Protein AF-A0A1J3JMB2-F1 (afdb_monomer_lite)

Foldseek 3Di:
DPDDPAAEAEVVCVVVPDVVSVVVVVCNCVPPVDHHYDPPVDDPVVVVVVVVVVVVLVPDDPVVQCVFDDDPVDPGGDDDPFDPDPPGDDDPDD

Structure (mmCIF, N/CA/C/O backbone):
data_AF-A0A1J3JMB2-F1
#
_entry.id   AF-A0A1J3JMB2-F1
#
loop_
_atom_site.group_PDB
_atom_site.id
_atom_site.type_symbol
_atom_site.label_atom_id
_atom_site.label_alt_id
_atom_site.label_comp_id
_atom_site.label_asym_id
_atom_site.label_entity_id
_atom_site.label_seq_id
_atom_site.pdbx_PDB_ins_code
_atom_site.Cartn_x
_atom_site.Cartn_y
_atom_site.Cartn_z
_atom_site.occupancy
_atom_site.B_iso_or_equiv
_atom_site.auth_seq_id
_atom_site.auth_comp_id
_atom_site.auth_asym_id
_atom_site.auth_atom_id
_atom_site.pdbx_PDB_model_num
ATOM 1 N N . ALA A 1 1 ? -15.800 -22.766 3.496 1.00 51.09 1 ALA A N 1
ATOM 2 C CA . ALA A 1 1 ? -15.417 -22.056 4.732 1.00 51.09 1 ALA A CA 1
ATOM 3 C C . ALA A 1 1 ? -16.295 -20.817 4.857 1.00 51.09 1 ALA A C 1
ATOM 5 O O . ALA A 1 1 ? -16.619 -20.242 3.823 1.00 51.09 1 ALA A O 1
ATOM 6 N N . ALA A 1 2 ? -16.722 -20.439 6.066 1.00 51.34 2 ALA A N 1
ATOM 7 C CA . ALA A 1 2 ? -17.337 -19.126 6.273 1.00 51.34 2 ALA A CA 1
ATOM 8 C C . ALA A 1 2 ? -16.303 -18.034 5.933 1.00 51.34 2 ALA A C 1
ATOM 10 O O . ALA A 1 2 ? -15.110 -18.273 6.148 1.00 51.34 2 ALA A O 1
ATOM 11 N N . PRO A 1 3 ? -16.710 -16.887 5.364 1.00 66.50 3 PRO A N 1
ATOM 12 C CA . PRO A 1 3 ? -15.769 -15.824 5.038 1.00 66.50 3 PRO A CA 1
ATOM 13 C C . PRO A 1 3 ? -15.051 -15.365 6.310 1.00 66.50 3 PRO A C 1
ATOM 15 O O . PRO A 1 3 ? -15.687 -15.114 7.334 1.00 66.50 3 PRO A O 1
ATOM 18 N N . LEU A 1 4 ? -13.720 -15.283 6.243 1.00 69.81 4 LEU A N 1
ATOM 19 C CA . LEU A 1 4 ? -12.916 -14.665 7.292 1.00 69.81 4 LEU A CA 1
ATOM 20 C C . LEU A 1 4 ? -13.325 -13.197 7.386 1.00 69.81 4 LEU A C 1
ATOM 22 O O . LEU A 1 4 ? -13.117 -12.426 6.450 1.00 69.81 4 LEU A O 1
ATOM 26 N N . ASN A 1 5 ? -13.942 -12.827 8.502 1.00 84.81 5 ASN A N 1
ATOM 27 C CA . ASN A 1 5 ? -14.375 -11.461 8.733 1.00 84.81 5 ASN A CA 1
ATOM 28 C C . ASN A 1 5 ? -13.202 -10.661 9.313 1.00 84.81 5 ASN A C 1
ATOM 30 O O . ASN A 1 5 ? -13.058 -10.565 10.530 1.00 84.81 5 ASN A O 1
ATOM 34 N N . ILE A 1 6 ? -12.326 -10.160 8.435 1.00 90.56 6 ILE A N 1
ATOM 35 C CA . ILE A 1 6 ? -11.170 -9.349 8.837 1.00 90.56 6 ILE A CA 1
ATOM 36 C C . ILE A 1 6 ? -11.667 -8.094 9.570 1.00 90.56 6 ILE A C 1
ATOM 38 O O . ILE A 1 6 ? -12.482 -7.362 9.000 1.00 90.56 6 ILE A O 1
ATOM 42 N N . PRO A 1 7 ? -11.177 -7.811 10.792 1.00 93.31 7 PRO A N 1
ATOM 43 C CA . PRO A 1 7 ? -11.620 -6.653 11.559 1.00 93.31 7 PRO A CA 1
ATOM 44 C C . PRO A 1 7 ? -11.437 -5.336 10.796 1.00 93.31 7 PRO A C 1
ATOM 46 O O .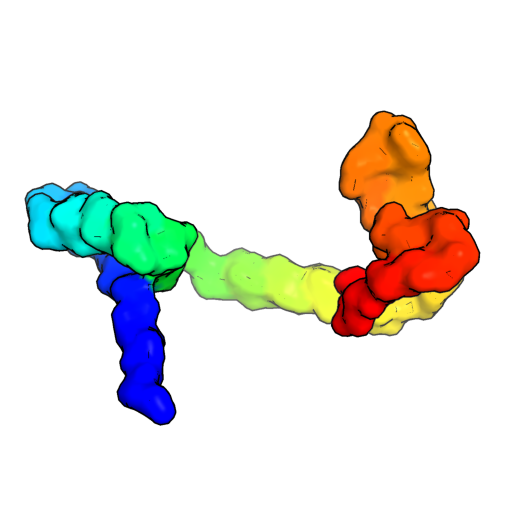 PRO A 1 7 ? -10.405 -5.112 10.159 1.00 93.31 7 PRO A O 1
ATOM 49 N N . ILE A 1 8 ? -12.437 -4.458 10.889 1.00 94.38 8 ILE A N 1
ATOM 50 C CA . ILE A 1 8 ? -12.395 -3.085 10.376 1.00 94.38 8 ILE A CA 1
ATOM 51 C C . ILE A 1 8 ? -12.365 -2.143 11.578 1.00 94.38 8 ILE A C 1
ATOM 53 O O . ILE A 1 8 ? -13.231 -2.228 12.451 1.00 94.38 8 ILE A O 1
ATOM 57 N N . ILE A 1 9 ? -11.371 -1.260 11.618 1.00 95.31 9 ILE A N 1
ATOM 58 C CA . ILE A 1 9 ? -11.163 -0.285 12.687 1.00 95.31 9 ILE A CA 1
ATOM 59 C C . ILE A 1 9 ? -11.470 1.116 12.162 1.00 95.31 9 ILE A C 1
ATOM 61 O O . ILE A 1 9 ? -10.903 1.552 11.160 1.00 95.31 9 ILE A O 1
ATOM 65 N N . ASP A 1 10 ? -12.350 1.830 12.854 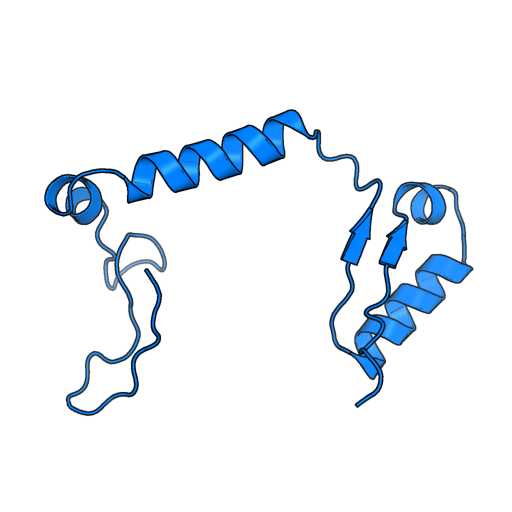1.00 95.06 10 ASP A N 1
ATOM 66 C CA . ASP A 1 10 ? -12.624 3.241 12.593 1.00 95.06 10 ASP A CA 1
ATOM 67 C C . ASP A 1 10 ? -11.643 4.108 13.390 1.00 95.06 10 ASP A C 1
ATOM 69 O O . ASP A 1 10 ? -11.680 4.131 14.623 1.00 95.06 10 ASP A O 1
ATOM 73 N N . LEU A 1 11 ? -10.729 4.793 12.694 1.00 96.12 11 LEU A N 1
ATOM 74 C CA . LEU A 1 11 ? -9.713 5.597 13.371 1.00 96.12 11 LEU A CA 1
ATOM 75 C C . LEU A 1 11 ? -10.280 6.890 13.967 1.00 96.12 11 LEU A C 1
ATOM 77 O O . LEU A 1 11 ? -9.790 7.313 15.012 1.00 96.12 11 LEU A O 1
ATOM 81 N N . ASP A 1 12 ? -11.335 7.472 13.397 1.00 95.56 12 ASP A N 1
ATOM 82 C CA . ASP A 1 12 ? -11.986 8.642 13.999 1.00 95.56 12 ASP A CA 1
ATOM 83 C C . ASP A 1 12 ? -12.638 8.261 15.337 1.00 95.56 12 ASP A C 1
ATOM 85 O O . ASP A 1 12 ? -12.493 8.980 16.332 1.00 95.56 12 ASP A O 1
ATOM 89 N N . SER A 1 13 ? -13.298 7.096 15.404 1.00 94.38 13 SER A N 1
ATOM 90 C CA . SER A 1 13 ? -13.869 6.573 16.657 1.00 94.38 13 SER A CA 1
ATOM 91 C C . SER A 1 13 ? -12.785 6.258 17.692 1.00 94.38 13 SER A C 1
ATOM 93 O O . SER A 1 13 ? -12.885 6.672 18.853 1.00 94.38 13 SER A O 1
ATOM 95 N N . LEU A 1 14 ? -11.697 5.615 17.258 1.00 94.44 14 LEU A N 1
ATOM 96 C CA . LEU A 1 14 ? -10.537 5.320 18.094 1.00 94.44 14 LEU A CA 1
ATOM 97 C C . LEU A 1 14 ? -9.935 6.593 18.711 1.00 94.44 14 LEU A C 1
ATOM 99 O O . LEU A 1 14 ? -9.714 6.654 19.924 1.00 94.44 14 LEU A O 1
ATOM 103 N N . PHE A 1 15 ? -9.680 7.619 17.894 1.00 93.00 15 PHE A N 1
ATOM 104 C CA . PHE A 1 15 ? -9.093 8.882 18.351 1.00 93.00 15 PHE A CA 1
ATOM 105 C C . PHE A 1 15 ? -10.068 9.738 19.165 1.00 93.00 15 PHE A C 1
ATOM 107 O O . PHE A 1 15 ? -9.626 10.574 19.952 1.00 93.00 15 PHE A O 1
ATOM 114 N N . SER A 1 16 ? -11.371 9.474 19.063 1.00 94.00 16 SER A N 1
ATOM 115 C CA . SER A 1 16 ? -12.400 10.056 19.933 1.00 94.00 16 SER A CA 1
ATOM 116 C C . SER A 1 16 ? -12.461 9.413 21.329 1.00 94.00 16 SER A C 1
ATOM 118 O O . SER A 1 16 ? -13.273 9.822 22.156 1.00 94.00 16 SER A O 1
ATOM 120 N N . GLY A 1 17 ? -11.596 8.431 21.619 1.00 90.12 17 GLY A N 1
ATOM 121 C CA . GLY A 1 17 ? -11.469 7.802 22.937 1.00 90.12 17 GLY A CA 1
ATOM 122 C C . GLY A 1 17 ? -12.258 6.502 23.105 1.00 90.12 17 GLY A C 1
ATOM 123 O O . GLY A 1 17 ? -12.469 6.070 24.237 1.00 90.12 17 GLY A O 1
ATOM 124 N N . ASN A 1 18 ? -12.695 5.869 22.014 1.00 90.38 18 ASN A N 1
ATOM 125 C CA . ASN A 1 18 ? -13.392 4.591 22.083 1.00 90.38 18 ASN A CA 1
ATOM 126 C C . ASN A 1 18 ? -12.434 3.441 22.460 1.00 90.38 18 ASN A C 1
ATOM 128 O O . ASN A 1 18 ? -11.579 3.026 21.674 1.00 90.38 18 ASN A O 1
ATOM 132 N N . GLU A 1 19 ? -12.585 2.905 23.673 1.00 90.44 19 GLU A N 1
ATOM 133 C CA . GLU A 1 19 ? -11.788 1.773 24.164 1.00 90.44 19 GLU A CA 1
ATOM 134 C C . GLU A 1 19 ? -12.104 0.455 23.434 1.00 90.44 19 GLU A C 1
ATOM 136 O O . GLU A 1 19 ? -11.231 -0.414 23.338 1.00 90.44 19 GLU A O 1
ATOM 141 N N . ASP A 1 20 ? -13.302 0.309 22.857 1.00 90.38 20 ASP A N 1
ATOM 142 C CA . ASP A 1 20 ? -13.669 -0.904 22.119 1.00 90.38 20 ASP A CA 1
ATOM 143 C C . ASP A 1 20 ? -12.803 -1.076 20.868 1.00 90.38 20 ASP A C 1
ATOM 145 O O . ASP A 1 20 ? -12.386 -2.191 20.554 1.00 90.38 20 ASP A O 1
ATOM 149 N N . ASP A 1 21 ? -12.457 0.012 20.176 1.00 89.94 21 ASP A N 1
ATOM 150 C CA . ASP A 1 21 ? -11.605 -0.065 18.987 1.00 89.94 21 ASP A CA 1
ATOM 151 C C . ASP A 1 21 ? -10.149 -0.391 19.342 1.00 89.94 21 ASP A C 1
ATOM 153 O O . ASP A 1 21 ? -9.494 -1.145 18.619 1.00 89.94 21 ASP A O 1
ATOM 157 N N . LYS A 1 22 ? -9.657 0.050 20.510 1.00 91.25 22 LYS A N 1
ATOM 158 C CA . LYS A 1 22 ? -8.349 -0.391 21.033 1.00 91.25 22 LYS A CA 1
ATOM 159 C C . LYS A 1 22 ? -8.341 -1.889 21.311 1.00 91.25 22 LYS A C 1
ATOM 161 O O . LYS A 1 22 ? -7.377 -2.580 20.969 1.00 91.25 22 LYS A O 1
ATOM 166 N N . LYS A 1 23 ? -9.417 -2.405 21.913 1.00 94.19 23 LYS A N 1
ATOM 167 C CA . LYS A 1 23 ? -9.574 -3.838 22.171 1.00 94.19 23 LYS A CA 1
ATOM 168 C C . LYS A 1 23 ? -9.627 -4.629 20.863 1.00 94.19 23 LYS A C 1
ATOM 170 O O . LYS A 1 23 ? -8.874 -5.593 20.735 1.00 94.19 23 LYS A O 1
ATOM 175 N N . LYS A 1 24 ? -10.396 -4.169 19.870 1.00 93.75 24 LYS A N 1
ATOM 176 C CA . LYS A 1 24 ? -10.453 -4.789 18.536 1.00 93.75 24 LYS A CA 1
ATOM 177 C C . LYS A 1 24 ? -9.094 -4.820 17.845 1.00 93.75 24 LYS A C 1
ATOM 179 O O . LYS A 1 24 ? -8.750 -5.851 17.283 1.00 93.75 24 LYS A O 1
ATOM 184 N N . ILE A 1 25 ? -8.297 -3.747 17.907 1.00 95.19 25 ILE A N 1
ATOM 185 C CA . ILE A 1 25 ? -6.921 -3.754 17.369 1.00 95.19 25 ILE A CA 1
ATOM 186 C C . ILE A 1 25 ? -6.091 -4.837 18.066 1.00 95.19 25 ILE A C 1
ATOM 188 O O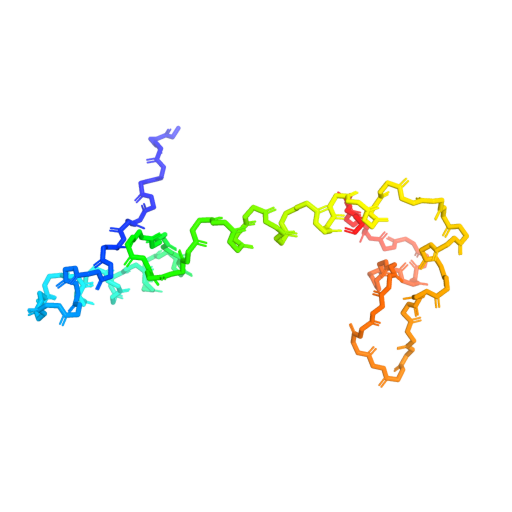 . ILE A 1 25 ? -5.428 -5.644 17.419 1.00 95.19 25 ILE A O 1
ATOM 192 N N . SER A 1 26 ? -6.142 -4.867 19.398 1.00 95.25 26 SER A N 1
ATOM 193 C CA . SER A 1 26 ? -5.407 -5.827 20.224 1.00 95.25 26 SER A CA 1
ATOM 194 C C . SER A 1 26 ? -5.760 -7.280 19.873 1.00 95.25 26 SER A C 1
ATOM 196 O O . SER A 1 26 ? -4.876 -8.129 19.762 1.00 95.25 26 SER A O 1
ATOM 198 N N . GLU A 1 27 ? -7.049 -7.562 19.684 1.00 94.88 27 GLU A N 1
ATOM 199 C CA . GLU A 1 27 ? -7.572 -8.867 19.267 1.00 94.88 27 GLU A CA 1
ATOM 200 C C . GLU A 1 27 ? -7.178 -9.197 17.825 1.00 94.88 27 GLU A C 1
ATOM 202 O O . GLU A 1 27 ? -6.610 -10.261 17.588 1.00 94.88 27 GLU A O 1
ATOM 207 N N . ALA A 1 28 ? -7.348 -8.262 16.886 1.00 94.81 28 ALA A N 1
ATOM 208 C CA . ALA A 1 28 ? -6.972 -8.442 15.487 1.00 94.81 28 ALA A CA 1
ATOM 209 C C . ALA A 1 28 ? -5.485 -8.793 15.325 1.00 94.81 28 ALA A C 1
ATOM 211 O O . ALA A 1 28 ? -5.133 -9.713 14.586 1.00 94.81 28 ALA A O 1
ATOM 212 N N . CYS A 1 29 ? -4.607 -8.112 16.066 1.00 95.56 29 CYS A N 1
ATOM 213 C CA . CYS A 1 29 ? -3.174 -8.399 16.079 1.00 95.56 29 CYS A CA 1
ATOM 214 C C . CYS A 1 29 ? -2.844 -9.797 16.623 1.00 95.56 29 CYS A C 1
ATOM 216 O O . CYS A 1 29 ? -1.904 -10.418 16.134 1.00 95.56 29 CYS A O 1
ATOM 218 N N . ARG A 1 30 ? -3.583 -10.296 17.625 1.00 95.56 30 ARG A N 1
ATOM 219 C CA . ARG A 1 30 ? -3.345 -11.624 18.221 1.00 95.56 30 ARG A CA 1
ATOM 220 C C . ARG A 1 30 ? -3.915 -12.767 17.391 1.00 95.56 30 ARG A C 1
ATOM 222 O O . ARG A 1 30 ? -3.291 -13.819 17.317 1.00 95.56 30 ARG A O 1
ATOM 229 N N . GLU A 1 31 ? -5.103 -12.580 16.829 1.00 93.38 31 GLU A N 1
ATOM 230 C CA . GLU A 1 31 ? -5.851 -13.650 16.165 1.00 93.38 31 GLU A CA 1
ATOM 231 C C . GLU A 1 31 ? -5.553 -13.734 14.666 1.00 93.38 31 GLU A C 1
ATOM 233 O O . GLU A 1 31 ? -5.492 -14.831 14.115 1.00 93.38 31 GLU A O 1
ATOM 238 N N . PHE A 1 32 ? -5.339 -12.588 14.012 1.00 92.50 32 PHE A N 1
ATOM 239 C CA . PHE A 1 32 ? -5.171 -12.503 12.557 1.00 92.50 32 PHE A CA 1
ATOM 240 C C . PHE A 1 32 ? -3.793 -11.982 12.142 1.00 92.50 32 PHE A C 1
ATOM 242 O O . PHE A 1 32 ? -3.299 -12.341 11.077 1.00 92.50 32 PHE A O 1
ATOM 249 N N . GLY A 1 33 ? -3.194 -11.091 12.939 1.00 94.19 33 GLY A N 1
ATOM 250 C CA . GLY A 1 33 ? -2.023 -10.308 12.529 1.00 94.19 33 GLY A CA 1
ATOM 251 C C . GLY A 1 33 ? -2.342 -9.256 11.457 1.00 94.19 33 GLY A C 1
ATOM 252 O O . GLY A 1 33 ? -1.425 -8.701 10.855 1.00 94.19 33 GLY A O 1
ATOM 253 N N . PHE A 1 34 ? -3.630 -8.991 11.197 1.00 95.19 34 PHE A N 1
ATOM 254 C CA . PHE A 1 34 ? -4.092 -8.104 10.130 1.00 95.19 34 PHE A CA 1
ATOM 255 C C . PHE A 1 34 ? -5.470 -7.498 10.444 1.00 95.19 34 PHE A C 1
ATOM 257 O O . PHE A 1 34 ? -6.327 -8.151 11.037 1.00 95.19 34 PHE A O 1
ATOM 264 N N . PHE A 1 35 ? -5.694 -6.255 10.017 1.00 95.69 35 PHE A N 1
ATOM 265 C CA . PHE A 1 35 ? -6.981 -5.554 10.071 1.00 95.69 35 PHE A CA 1
ATOM 266 C C . PHE A 1 35 ? -7.023 -4.458 9.001 1.00 95.69 35 PHE A C 1
ATOM 268 O O . PHE A 1 35 ? -5.991 -4.049 8.470 1.00 95.69 35 PHE A O 1
ATOM 275 N N . GLN A 1 36 ? -8.220 -3.975 8.688 1.00 95.94 36 GLN A N 1
ATOM 276 C CA . GLN A 1 36 ? -8.434 -2.825 7.812 1.00 95.94 36 GLN A CA 1
ATOM 277 C C . GLN A 1 36 ? -8.737 -1.581 8.648 1.00 95.94 36 GLN A C 1
ATOM 279 O O . GLN A 1 36 ? -9.277 -1.687 9.748 1.00 95.94 36 GLN A O 1
ATOM 284 N N . VAL A 1 37 ? -8.429 -0.400 8.113 1.00 96.50 37 VAL A N 1
ATOM 285 C CA . VAL A 1 37 ? -8.775 0.882 8.738 1.00 96.50 37 VAL A CA 1
ATOM 286 C C . VAL A 1 37 ? -9.659 1.714 7.817 1.00 96.50 37 VAL A C 1
ATOM 288 O O . VAL A 1 37 ? -9.454 1.735 6.604 1.00 96.50 37 VAL A O 1
ATOM 291 N N . ILE A 1 38 ? -10.619 2.422 8.403 1.00 96.50 38 ILE A N 1
ATOM 292 C CA . ILE A 1 38 ? -11.434 3.452 7.749 1.00 96.50 38 ILE A CA 1
ATOM 293 C C . ILE A 1 38 ? -11.298 4.766 8.517 1.00 96.50 38 ILE A C 1
ATOM 295 O O . ILE A 1 38 ? -10.780 4.779 9.635 1.00 96.50 38 ILE A O 1
ATOM 299 N N . ASN A 1 39 ? -11.732 5.872 7.905 1.00 96.88 39 ASN A N 1
ATOM 300 C CA . ASN A 1 39 ? -11.622 7.216 8.484 1.00 96.88 39 ASN A CA 1
ATOM 301 C C . ASN A 1 39 ? -10.194 7.535 8.959 1.00 96.88 39 ASN A C 1
ATOM 303 O O . ASN A 1 39 ? -9.957 8.132 9.998 1.00 96.88 39 ASN A O 1
ATOM 307 N N . HIS A 1 40 ? -9.199 7.105 8.183 1.00 96.19 40 HIS A N 1
ATOM 308 C CA . HIS A 1 40 ? -7.786 7.191 8.552 1.00 96.19 40 HIS A CA 1
ATOM 309 C C . HIS A 1 40 ? -7.161 8.583 8.338 1.00 96.19 40 HIS A C 1
ATOM 311 O O . HIS A 1 40 ? -5.941 8.727 8.374 1.00 96.19 40 HIS A O 1
ATOM 317 N N . GLY A 1 41 ? -7.958 9.606 8.021 1.00 96.69 41 GLY A N 1
ATOM 318 C CA . GLY A 1 41 ? -7.504 10.986 7.792 1.00 96.69 41 GLY A CA 1
ATOM 319 C C . GLY A 1 41 ? -6.726 11.241 6.489 1.00 96.69 41 GLY A C 1
ATOM 320 O O . GLY A 1 41 ? -6.609 12.388 6.060 1.00 96.69 41 GLY A O 1
ATOM 321 N N . VAL A 1 42 ? -6.208 10.204 5.820 1.00 97.19 42 VAL A N 1
ATOM 322 C CA . VAL A 1 42 ? -5.596 10.340 4.482 1.00 97.19 42 VAL A CA 1
ATOM 323 C C . VAL A 1 42 ? -6.652 10.719 3.441 1.00 97.19 42 VAL A C 1
ATOM 325 O O . VAL A 1 42 ? -7.641 10.011 3.259 1.00 97.19 42 VAL A O 1
ATOM 328 N N . LYS A 1 43 ? -6.407 11.827 2.734 1.00 98.00 43 LYS A N 1
ATOM 329 C CA . LYS A 1 43 ? -7.294 12.358 1.694 1.00 98.00 43 LYS A CA 1
ATOM 330 C C . LYS A 1 43 ? -7.480 11.359 0.537 1.00 98.00 43 LYS A C 1
ATOM 332 O O . LYS A 1 43 ? -6.469 10.855 0.037 1.00 98.00 43 LYS A O 1
ATOM 337 N N . PRO A 1 44 ? -8.717 11.108 0.066 1.00 96.94 44 PRO A N 1
ATOM 338 C CA . PRO A 1 44 ? -8.971 10.210 -1.062 1.00 96.94 44 PRO A CA 1
ATOM 339 C C . PRO A 1 44 ? -8.181 10.577 -2.323 1.00 96.94 44 PRO A C 1
ATOM 341 O O . PRO A 1 44 ? -7.621 9.698 -2.973 1.00 96.94 44 PRO A O 1
ATOM 344 N N . GLU A 1 45 ? -8.030 11.873 -2.605 1.00 98.25 45 GLU A N 1
ATOM 345 C CA . GLU A 1 45 ? -7.342 12.363 -3.804 1.00 98.25 45 GLU A CA 1
ATOM 346 C C . GLU A 1 45 ? -5.853 11.986 -3.809 1.00 98.25 45 GLU A C 1
ATOM 348 O O . GLU A 1 45 ? -5.281 11.716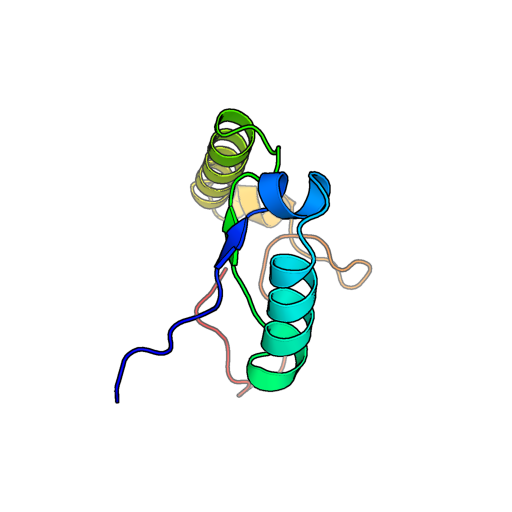 -4.863 1.00 98.25 45 GLU A O 1
ATOM 353 N N . LEU A 1 46 ? -5.217 11.920 -2.632 1.00 98.38 46 LEU A N 1
ATOM 354 C CA . LEU A 1 46 ? -3.827 11.473 -2.511 1.00 98.38 46 LEU A CA 1
ATOM 355 C C . LEU A 1 46 ? -3.700 9.972 -2.799 1.00 98.38 46 LEU A C 1
ATOM 357 O O . LEU A 1 46 ? -2.753 9.549 -3.461 1.00 98.38 46 LEU A O 1
ATOM 361 N N . MET A 1 47 ? -4.655 9.169 -2.326 1.00 97.69 47 MET A N 1
ATOM 362 C CA . MET A 1 47 ? -4.684 7.730 -2.600 1.00 97.69 47 MET A CA 1
ATOM 363 C C . MET A 1 47 ? -4.890 7.456 -4.092 1.00 97.69 47 MET A C 1
ATOM 365 O O . MET A 1 47 ? -4.256 6.558 -4.647 1.00 97.69 47 MET A O 1
ATOM 369 N N . ASP A 1 48 ? -5.743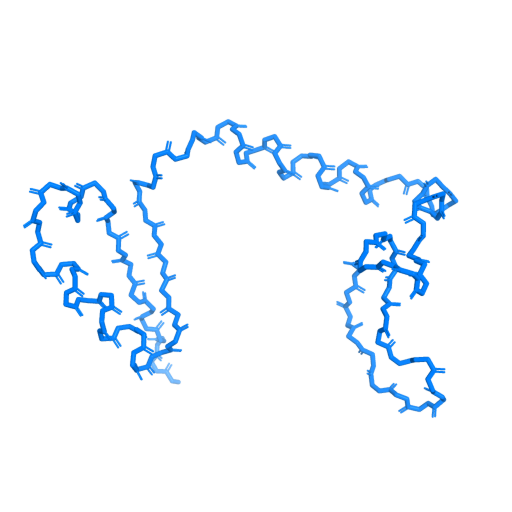 8.239 -4.753 1.00 98.19 48 ASP A N 1
ATOM 370 C CA . ASP A 1 48 ? -5.977 8.126 -6.192 1.00 98.19 48 ASP A CA 1
ATOM 371 C C . ASP A 1 48 ? -4.750 8.543 -7.002 1.00 98.19 48 ASP A C 1
ATOM 373 O O . ASP A 1 48 ? -4.322 7.783 -7.873 1.00 98.19 48 ASP A O 1
ATOM 377 N N . ALA A 1 49 ? -4.110 9.660 -6.647 1.00 98.62 49 ALA A N 1
ATOM 378 C CA . ALA A 1 49 ? -2.868 10.096 -7.280 1.00 98.62 49 ALA A CA 1
ATOM 379 C C . ALA A 1 49 ? -1.736 9.065 -7.114 1.00 98.62 49 ALA A C 1
ATOM 381 O O . ALA A 1 49 ? -0.996 8.800 -8.061 1.00 98.62 49 ALA A O 1
ATOM 382 N N . ALA A 1 50 ? -1.617 8.427 -5.943 1.00 98.25 50 ALA A N 1
ATOM 383 C CA . ALA A 1 50 ? -0.633 7.366 -5.716 1.00 98.25 50 ALA A CA 1
ATOM 384 C C . ALA A 1 50 ? -0.883 6.138 -6.614 1.00 98.25 50 ALA A C 1
ATOM 386 O O . ALA A 1 50 ? 0.052 5.602 -7.212 1.00 98.25 50 ALA A O 1
ATOM 387 N N . ARG A 1 51 ? -2.147 5.710 -6.761 1.00 98.00 51 ARG A N 1
ATOM 388 C CA . ARG A 1 51 ? -2.525 4.609 -7.669 1.00 98.00 51 ARG A CA 1
ATOM 389 C C . ARG A 1 51 ? -2.284 4.969 -9.131 1.00 98.00 51 ARG A C 1
ATOM 391 O O . ARG A 1 51 ? -1.878 4.109 -9.907 1.00 98.00 51 ARG A O 1
ATOM 398 N N . GLU A 1 52 ? -2.562 6.210 -9.516 1.00 98.56 52 GLU A N 1
ATOM 399 C CA . GLU A 1 52 ? -2.324 6.699 -10.871 1.00 98.56 52 GLU A CA 1
ATOM 400 C C . GLU A 1 52 ? -0.827 6.741 -11.189 1.00 98.56 52 GLU A C 1
ATOM 402 O O . GLU A 1 52 ? -0.412 6.208 -12.214 1.00 98.56 52 GLU A O 1
ATOM 407 N N . ALA A 1 53 ? -0.003 7.275 -10.283 1.00 98.31 53 ALA A N 1
ATOM 408 C CA . ALA A 1 53 ? 1.449 7.294 -10.434 1.00 98.31 53 ALA A CA 1
ATOM 409 C C . ALA A 1 53 ? 2.022 5.880 -10.617 1.00 98.31 53 ALA A C 1
ATOM 411 O O . ALA A 1 53 ? 2.815 5.651 -11.532 1.00 98.31 53 ALA A O 1
ATOM 412 N N . TRP A 1 54 ? 1.568 4.918 -9.804 1.00 96.50 54 TRP A N 1
ATOM 413 C CA . TRP A 1 54 ? 1.942 3.511 -9.944 1.00 96.50 54 TRP A CA 1
ATOM 414 C C . TRP A 1 54 ? 1.560 2.948 -11.322 1.00 96.50 54 TRP A C 1
ATOM 416 O O . TRP A 1 54 ? 2.420 2.438 -12.038 1.00 96.50 54 TRP A O 1
ATOM 426 N N . ARG A 1 55 ? 0.300 3.098 -11.749 1.00 97.94 55 ARG A N 1
ATOM 427 C CA . ARG A 1 55 ? -0.159 2.620 -13.069 1.00 97.94 55 ARG A CA 1
ATOM 428 C C . ARG A 1 55 ? 0.614 3.258 -14.220 1.00 97.94 55 ARG A C 1
ATOM 430 O O . ARG A 1 55 ? 1.009 2.559 -15.148 1.00 97.94 55 ARG A O 1
ATOM 437 N N . ASN A 1 56 ? 0.845 4.565 -14.151 1.00 98.38 56 ASN A N 1
ATOM 438 C CA . ASN A 1 56 ? 1.563 5.302 -15.183 1.00 98.38 56 ASN A CA 1
ATOM 439 C C . ASN A 1 56 ? 3.004 4.809 -15.317 1.00 98.38 56 ASN A C 1
ATOM 441 O O . ASN A 1 56 ? 3.456 4.610 -16.439 1.00 98.38 56 ASN A O 1
ATOM 445 N N . PHE A 1 57 ? 3.692 4.544 -14.202 1.00 97.81 57 PHE A N 1
ATOM 446 C CA . PHE A 1 57 ? 5.036 3.970 -14.226 1.00 97.81 57 PHE A CA 1
ATOM 447 C C . PHE A 1 57 ? 5.059 2.590 -14.893 1.00 97.81 57 PHE A C 1
ATOM 449 O O . PHE A 1 57 ? 5.866 2.357 -15.789 1.00 97.81 57 PHE A O 1
ATOM 456 N N . PHE A 1 58 ? 4.158 1.680 -14.510 1.00 96.88 58 PHE A N 1
ATOM 457 C CA . PHE A 1 58 ? 4.153 0.320 -15.063 1.00 96.88 58 PHE A CA 1
ATOM 458 C C . PHE A 1 58 ? 3.694 0.242 -16.527 1.00 96.88 58 PHE A C 1
ATOM 460 O O . PHE A 1 58 ? 4.071 -0.709 -17.213 1.00 96.88 58 PHE A O 1
ATOM 467 N N . ASN A 1 59 ? 2.974 1.261 -17.013 1.00 97.75 59 ASN A N 1
ATOM 468 C CA . ASN A 1 59 ? 2.613 1.445 -18.422 1.00 97.75 59 ASN A CA 1
ATOM 469 C C . ASN A 1 59 ? 3.752 2.008 -19.298 1.00 97.75 59 ASN A C 1
ATOM 471 O O . ASN A 1 59 ? 3.595 2.069 -20.518 1.00 97.75 59 ASN A O 1
ATOM 475 N N . LEU A 1 60 ? 4.876 2.444 -18.716 1.00 98.19 60 LEU A N 1
ATOM 476 C CA . LEU A 1 60 ? 6.059 2.836 -19.487 1.00 98.19 60 LEU A CA 1
ATOM 477 C C . LEU A 1 60 ? 6.681 1.626 -20.200 1.00 98.19 60 LEU A C 1
ATOM 479 O O . LEU A 1 60 ? 6.463 0.471 -19.821 1.00 98.19 60 LEU A O 1
ATOM 483 N N . SER A 1 61 ? 7.506 1.898 -21.217 1.00 98.12 61 SER A N 1
ATOM 484 C CA . SER A 1 61 ? 8.284 0.845 -21.873 1.00 98.12 61 SER A CA 1
ATOM 485 C C . SER A 1 61 ? 9.247 0.183 -20.883 1.00 98.12 61 SER A C 1
ATOM 487 O O . SER A 1 61 ? 9.645 0.783 -19.879 1.00 98.12 61 SER A O 1
ATOM 489 N N . VAL A 1 62 ? 9.631 -1.063 -21.162 1.00 96.06 62 VAL A N 1
ATOM 490 C CA . VAL A 1 62 ? 10.559 -1.807 -20.301 1.00 96.06 62 VAL A CA 1
ATOM 491 C C . VAL A 1 62 ? 11.882 -1.056 -20.169 1.00 96.06 62 VAL A C 1
ATOM 493 O O . VAL A 1 62 ? 12.351 -0.871 -19.053 1.00 96.06 62 VAL A O 1
ATOM 496 N N . GLU A 1 63 ? 12.409 -0.511 -21.266 1.00 97.56 63 GLU A N 1
ATOM 497 C CA . GLU A 1 63 ? 13.674 0.232 -21.283 1.00 97.56 63 GLU A CA 1
ATOM 498 C C . GLU A 1 63 ? 13.612 1.465 -20.375 1.00 97.56 63 GLU A C 1
ATOM 500 O O . GLU A 1 63 ? 14.562 1.760 -19.655 1.00 97.56 63 GLU A O 1
ATOM 505 N N . ALA A 1 64 ? 12.478 2.176 -20.371 1.00 97.94 64 ALA A N 1
ATOM 506 C CA . ALA A 1 64 ? 12.277 3.332 -19.505 1.00 97.94 64 ALA A CA 1
ATOM 507 C C . ALA A 1 64 ? 12.195 2.934 -18.022 1.00 97.94 64 ALA A C 1
ATOM 509 O O . ALA A 1 64 ? 12.750 3.629 -17.170 1.00 97.94 64 ALA A O 1
ATOM 510 N N . LYS A 1 65 ? 11.547 1.805 -17.702 1.00 96.81 65 LYS A N 1
ATOM 511 C CA . LYS A 1 65 ? 11.501 1.274 -16.329 1.00 96.81 65 LYS A CA 1
ATOM 512 C C . LYS A 1 65 ? 12.873 0.777 -15.867 1.00 96.81 65 LYS A C 1
AT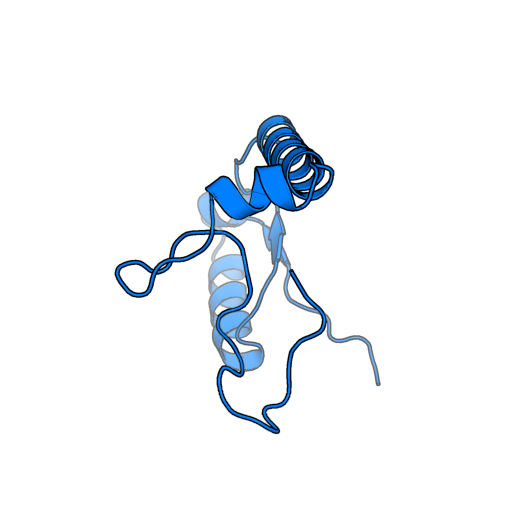OM 514 O O . LYS A 1 65 ? 13.253 1.009 -14.722 1.00 96.81 65 LYS A O 1
ATOM 519 N N . GLU A 1 66 ? 13.644 0.159 -16.759 1.00 95.12 66 GLU A N 1
ATOM 520 C CA . GLU A 1 66 ? 14.976 -0.383 -16.476 1.00 95.12 66 GLU A CA 1
ATOM 521 C C . GLU A 1 66 ? 16.035 0.690 -16.181 1.00 95.12 66 GLU A C 1
ATOM 523 O O . GLU A 1 66 ? 17.023 0.390 -15.508 1.00 95.12 66 GLU A O 1
ATOM 528 N N . VAL A 1 67 ? 15.817 1.956 -16.562 1.00 96.12 67 VAL A N 1
ATOM 529 C CA . VAL A 1 67 ? 16.633 3.091 -16.070 1.00 96.12 67 VAL A CA 1
ATOM 530 C C . VAL A 1 67 ? 16.611 3.170 -14.537 1.00 96.12 67 VAL A C 1
ATOM 532 O O . VAL A 1 67 ? 17.579 3.611 -13.918 1.00 96.12 67 VAL A O 1
ATOM 535 N N . HIS A 1 68 ? 15.528 2.699 -13.919 1.00 94.31 68 HIS A N 1
ATOM 536 C CA . HIS A 1 68 ? 15.353 2.625 -12.474 1.00 94.31 68 HIS A CA 1
ATOM 537 C C . HIS A 1 68 ? 15.602 1.219 -11.918 1.00 94.31 68 HIS A C 1
ATOM 539 O O . HIS A 1 68 ? 15.116 0.923 -10.830 1.00 94.31 68 HIS A O 1
ATOM 545 N N . SER A 1 69 ? 16.321 0.347 -12.634 1.00 92.75 69 SER A N 1
ATOM 546 C CA . SER A 1 69 ? 16.593 -1.022 -12.182 1.00 92.75 69 SER A CA 1
ATOM 547 C C . SER A 1 69 ? 17.221 -1.063 -10.796 1.00 92.75 69 SER A C 1
ATOM 549 O O . SER A 1 69 ? 18.025 -0.210 -10.407 1.00 92.75 69 SER A O 1
ATOM 551 N N . ASN A 1 70 ? 16.856 -2.097 -10.053 1.00 91.25 70 ASN A N 1
ATOM 552 C CA . ASN A 1 70 ? 17.383 -2.317 -8.727 1.00 91.25 70 ASN A CA 1
ATOM 553 C C . ASN A 1 70 ? 18.916 -2.544 -8.741 1.00 91.25 70 ASN A C 1
ATOM 555 O O . ASN A 1 70 ? 19.504 -2.986 -9.728 1.00 91.25 70 ASN A O 1
ATOM 559 N N . SER A 1 71 ? 19.587 -2.193 -7.639 1.00 85.62 71 SER A N 1
ATOM 560 C CA . SER A 1 71 ? 21.045 -2.313 -7.475 1.00 85.62 71 SER A CA 1
ATOM 561 C C . SER A 1 71 ? 21.385 -3.077 -6.199 1.00 85.62 71 SER A C 1
ATOM 563 O O . SER A 1 71 ? 20.780 -2.790 -5.172 1.00 85.62 71 SER A O 1
ATOM 565 N N . PRO A 1 72 ? 22.395 -3.966 -6.160 1.00 84.00 72 PRO A N 1
ATOM 566 C CA . PRO A 1 72 ? 22.777 -4.678 -4.933 1.00 84.00 72 PRO A CA 1
ATOM 567 C C . PRO A 1 72 ? 23.131 -3.778 -3.734 1.00 84.00 72 PRO A C 1
ATOM 569 O O . PRO A 1 72 ? 23.293 -4.270 -2.622 1.00 84.00 72 PRO A O 1
ATOM 572 N N . ARG A 1 73 ? 23.291 -2.465 -3.950 1.00 86.56 73 ARG A N 1
ATOM 573 C CA . ARG A 1 73 ? 23.636 -1.482 -2.916 1.00 86.56 73 ARG A CA 1
ATOM 574 C C . ARG A 1 73 ? 22.444 -0.986 -2.093 1.00 86.56 73 ARG A C 1
ATOM 576 O O . ARG A 1 73 ? 22.663 -0.534 -0.974 1.00 86.56 73 ARG A O 1
ATOM 583 N N . THR A 1 74 ? 21.222 -1.015 -2.627 1.00 84.06 74 THR A N 1
ATOM 584 C CA . THR A 1 74 ? 20.017 -0.483 -1.959 1.00 84.06 74 THR A CA 1
ATOM 585 C C . THR A 1 74 ? 18.817 -1.397 -2.192 1.00 84.06 74 THR A C 1
ATOM 587 O O . THR A 1 74 ? 18.812 -2.188 -3.127 1.00 84.06 74 THR A O 1
ATOM 590 N N . TYR A 1 75 ? 17.768 -1.285 -1.375 1.00 81.69 75 TYR A N 1
ATOM 591 C CA . TYR A 1 75 ? 16.520 -2.045 -1.570 1.00 81.69 75 TYR A CA 1
ATOM 592 C C . TYR A 1 75 ? 15.571 -1.424 -2.605 1.00 81.69 75 TYR A C 1
ATOM 594 O O . TYR A 1 75 ? 14.481 -1.936 -2.835 1.00 81.69 75 TYR A O 1
ATOM 602 N N . GLU A 1 76 ? 15.992 -0.351 -3.261 1.00 89.69 76 GLU A N 1
ATOM 603 C CA . GLU A 1 76 ? 15.179 0.413 -4.201 1.00 89.69 76 GLU A CA 1
ATOM 604 C C . GLU A 1 76 ? 15.347 -0.107 -5.635 1.00 89.69 76 GLU A C 1
ATOM 606 O O . GLU A 1 76 ? 16.288 -0.853 -5.933 1.00 89.69 76 GLU A O 1
ATOM 611 N N . GLY A 1 77 ? 14.441 0.327 -6.512 1.00 92.44 77 GLY A N 1
ATOM 612 C CA . GLY A 1 77 ? 14.491 0.114 -7.957 1.00 92.44 77 GLY A CA 1
ATOM 613 C C . GLY A 1 77 ? 13.554 -0.973 -8.490 1.00 92.44 77 GLY A C 1
ATOM 614 O O . GLY A 1 77 ? 12.998 -1.773 -7.743 1.00 92.44 77 GLY A O 1
ATOM 615 N N . TYR A 1 78 ? 13.381 -0.962 -9.809 1.00 93.25 78 TYR A N 1
ATOM 616 C CA . TYR A 1 78 ? 12.527 -1.843 -10.598 1.00 93.25 78 TYR A CA 1
ATOM 617 C C . TYR A 1 78 ? 13.170 -3.222 -10.819 1.00 93.25 78 TYR A C 1
ATOM 619 O O . TYR A 1 78 ? 14.385 -3.328 -11.010 1.00 93.25 78 TYR A O 1
ATOM 627 N N . GLY A 1 79 ? 12.344 -4.271 -10.810 1.00 89.19 79 GLY A N 1
ATOM 628 C CA . GLY A 1 79 ? 12.739 -5.660 -11.046 1.00 89.19 79 GLY A CA 1
ATOM 629 C C . GLY A 1 79 ? 12.728 -6.524 -9.782 1.00 89.19 79 GLY A C 1
ATOM 630 O O . GLY A 1 79 ? 13.108 -6.075 -8.696 1.00 89.19 79 GLY A O 1
ATOM 631 N N . SER A 1 80 ? 12.322 -7.787 -9.938 1.00 85.19 80 SER A N 1
ATOM 632 C CA . SER A 1 80 ? 12.309 -8.766 -8.848 1.00 85.19 80 SER A CA 1
ATOM 633 C C . SER A 1 80 ? 13.725 -9.108 -8.383 1.00 85.19 80 SER A C 1
ATOM 635 O O . SER A 1 80 ? 14.659 -9.240 -9.175 1.00 85.19 80 SER A O 1
ATOM 637 N N . ARG A 1 81 ? 13.883 -9.265 -7.067 1.00 76.25 81 ARG A N 1
ATOM 638 C CA . ARG A 1 81 ? 15.117 -9.760 -6.435 1.00 76.25 81 ARG A CA 1
ATOM 639 C C . ARG A 1 81 ? 15.050 -11.235 -6.062 1.00 76.25 81 ARG A C 1
ATOM 641 O O . ARG A 1 81 ? 16.037 -11.788 -5.580 1.00 76.25 81 ARG A O 1
ATOM 648 N N . LEU A 1 82 ? 13.888 -11.858 -6.233 1.00 67.00 82 LEU A N 1
ATOM 649 C CA . LEU A 1 82 ? 13.686 -13.258 -5.902 1.00 67.00 82 LEU A CA 1
ATOM 650 C C . LEU A 1 82 ? 14.248 -14.130 -7.029 1.00 67.00 82 LEU A C 1
ATOM 652 O O . LEU A 1 82 ? 14.037 -13.853 -8.204 1.00 67.00 82 LEU A O 1
ATOM 656 N N . GLY A 1 83 ? 14.978 -15.182 -6.656 1.00 60.38 83 GLY A N 1
ATOM 657 C CA . GLY A 1 83 ? 15.370 -16.248 -7.575 1.00 60.38 83 GLY A CA 1
ATOM 658 C C . GLY A 1 83 ? 16.475 -15.924 -8.582 1.00 60.38 83 GLY A C 1
ATOM 659 O O . GLY A 1 83 ? 16.361 -16.258 -9.757 1.00 60.38 83 GLY A O 1
ATOM 660 N N . VAL A 1 84 ? 17.600 -15.376 -8.110 1.00 66.12 84 VAL A N 1
ATOM 661 C CA . VAL A 1 84 ? 18.846 -15.304 -8.907 1.00 66.12 84 VAL A CA 1
ATOM 662 C C . VAL A 1 84 ? 19.474 -16.682 -9.180 1.00 66.12 84 VAL A C 1
ATOM 664 O O . VAL A 1 84 ? 20.394 -16.802 -9.988 1.00 66.12 84 VAL A O 1
ATOM 667 N N . GLU A 1 85 ? 18.988 -17.731 -8.512 1.00 77.12 85 GLU A N 1
ATOM 668 C CA . GLU A 1 85 ? 19.467 -19.103 -8.658 1.00 77.12 85 GLU A CA 1
ATOM 669 C C . GLU A 1 85 ? 18.594 -19.915 -9.618 1.00 77.12 85 GLU A C 1
ATOM 671 O O . GLU A 1 85 ? 17.362 -19.846 -9.615 1.00 77.12 85 GLU A O 1
ATOM 676 N N . LYS A 1 86 ? 19.242 -20.756 -10.428 1.00 80.56 86 LYS A N 1
ATOM 677 C CA . LYS A 1 86 ? 18.552 -21.648 -11.361 1.00 80.56 86 LYS A CA 1
ATOM 678 C C . LYS A 1 86 ? 17.653 -22.628 -10.596 1.00 80.56 86 LYS A C 1
ATOM 680 O O . LYS A 1 86 ? 18.152 -23.460 -9.845 1.00 80.56 86 LYS A O 1
ATOM 685 N N . GLY A 1 87 ? 16.348 -22.583 -10.870 1.00 84.62 87 GLY A N 1
ATOM 686 C CA . GLY A 1 87 ? 15.345 -23.458 -10.250 1.00 84.62 87 GLY A CA 1
ATOM 687 C C . GLY A 1 87 ? 14.603 -22.836 -9.066 1.00 84.62 87 GLY A C 1
ATOM 688 O O . GLY A 1 87 ? 13.766 -23.509 -8.470 1.00 84.62 87 GLY A O 1
ATOM 689 N N . ALA A 1 88 ? 14.876 -21.570 -8.738 1.00 86.75 88 ALA A N 1
ATOM 690 C CA . ALA A 1 88 ? 14.097 -20.842 -7.748 1.00 86.75 88 ALA A CA 1
ATOM 691 C C . ALA A 1 88 ? 12.631 -20.679 -8.188 1.00 86.75 88 ALA A C 1
ATOM 693 O O . ALA A 1 88 ? 12.336 -20.478 -9.368 1.00 86.75 88 ALA A O 1
ATOM 694 N N . ILE A 1 89 ? 11.718 -20.753 -7.218 1.00 88.25 89 ILE A N 1
ATOM 695 C CA . ILE A 1 89 ? 10.306 -20.421 -7.423 1.00 88.25 89 ILE A CA 1
ATOM 696 C C . ILE A 1 89 ? 10.208 -18.897 -7.470 1.00 88.25 89 ILE A C 1
ATOM 698 O O . ILE A 1 89 ? 10.661 -18.221 -6.546 1.00 88.25 89 ILE A O 1
ATOM 702 N N . LEU A 1 90 ? 9.652 -18.378 -8.562 1.00 88.12 90 LEU A N 1
ATOM 703 C CA . LEU A 1 90 ? 9.436 -16.952 -8.771 1.00 88.12 90 LEU A CA 1
ATOM 704 C C . LEU A 1 90 ? 7.969 -16.615 -8.523 1.00 88.12 90 LEU A C 1
ATOM 706 O O . LEU A 1 90 ? 7.080 -17.384 -8.898 1.00 88.12 90 LEU A O 1
ATOM 710 N N . ASP A 1 91 ? 7.738 -15.450 -7.933 1.00 88.81 91 ASP A N 1
ATOM 711 C CA . ASP A 1 91 ? 6.404 -14.882 -7.819 1.00 88.81 91 ASP A CA 1
ATOM 712 C C . ASP A 1 91 ? 5.953 -14.320 -9.175 1.00 88.81 91 ASP A C 1
ATOM 714 O O . ASP A 1 91 ? 6.758 -13.849 -9.981 1.00 88.81 91 ASP A O 1
ATOM 718 N N . TRP A 1 92 ? 4.646 -14.378 -9.439 1.00 91.00 92 TRP A N 1
ATOM 719 C CA . TRP A 1 92 ? 4.044 -13.718 -10.597 1.00 91.00 92 TRP A CA 1
ATOM 720 C C . TRP A 1 92 ? 3.680 -12.277 -10.230 1.00 91.00 92 TRP A C 1
ATOM 722 O O . TRP A 1 92 ? 2.517 -11.950 -9.976 1.00 91.00 92 TRP A O 1
ATOM 732 N N . ASN A 1 93 ? 4.700 -11.434 -10.136 1.00 88.00 93 ASN A N 1
ATOM 733 C CA . ASN A 1 93 ? 4.596 -10.016 -9.824 1.00 88.00 93 ASN A CA 1
ATOM 734 C C . ASN A 1 93 ? 5.690 -9.218 -10.542 1.00 88.00 93 ASN A C 1
ATOM 736 O O . ASN A 1 93 ? 6.732 -9.766 -10.892 1.00 88.00 93 ASN A O 1
ATOM 740 N N . ASP A 1 94 ? 5.449 -7.915 -10.673 1.00 83.06 94 ASP A N 1
ATOM 741 C CA . ASP A 1 94 ? 6.474 -6.911 -10.962 1.00 83.06 94 ASP A CA 1
ATOM 742 C C . ASP A 1 94 ? 6.505 -5.864 -9.837 1.00 83.06 94 ASP A C 1
ATOM 744 O O . ASP A 1 94 ? 5.440 -5.641 -9.205 1.00 83.06 94 ASP A O 1
#

pLDDT: mean 90.69, std 9.78, range [51.09, 98.62]

InterPro domains:
  IPR026992 Non-haem dioxygenase, N-terminal domain [PF14226] (6-94)
  IPR027443 Isopenicillin N synthase-like superfamily [G3DSA:2.60.120.330] (1-94)
  IPR050295 Plant 2-oxoglutarate-dependent oxidoreductases [PTHR47991] (5-94)

Secondary structure (DSSP, 8-state):
-------EEEHHHHHTT-HHHHHHHHHHHHHTS--EEES-S--HHHHHHHHHHHHHHHTS-HHHHHTTB--TTSS-SBS--S--STTPPPPS--

Organism: Noccaea caerulescens (NCBI:txid107243)

Sequence (94 aa):
AAPLNIPIIDLDSLFSGNEDDKKKISEACREFGFFQVINHGVKPELMDAAREAWRNFFNLSVEAKEVHSNSPRTYEGYGSRLGVEKGAILDWND

Radius of gyration: 19.64 Å; chains: 1; bounding box: 41×36×46 Å